Protein AF-A0A6M0J7P8-F1 (afdb_monomer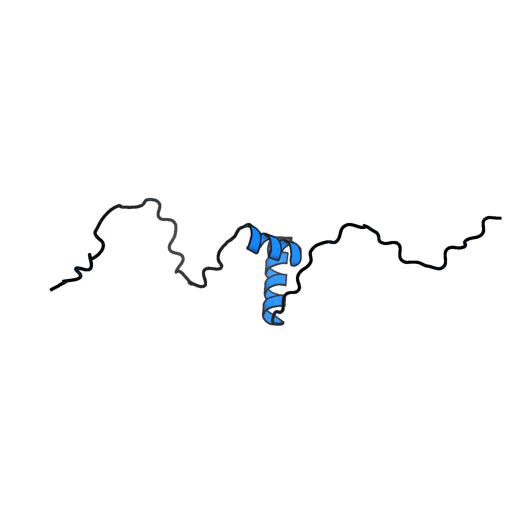_lite)

Secondary structure (DSSP, 8-state):
------------S-S-----------HHHHHHHHHHHHHTT--HHHHHHHHHHHT----------------PPP--PPPP------

Structure (mmCIF, N/CA/C/O backbone):
data_AF-A0A6M0J7P8-F1
#
_entry.id   AF-A0A6M0J7P8-F1
#
loop_
_atom_site.group_PDB
_atom_site.id
_atom_site.type_symbol
_atom_site.label_atom_id
_atom_site.label_alt_id
_atom_site.label_comp_id
_atom_site.label_asym_id
_atom_site.label_entity_id
_atom_site.label_seq_id
_atom_site.pdbx_PDB_ins_code
_atom_site.Cartn_x
_atom_site.Cartn_y
_atom_site.Cartn_z
_atom_site.occupancy
_atom_site.B_iso_or_equiv
_atom_site.auth_seq_id
_atom_site.auth_comp_id
_atom_site.auth_asym_id
_atom_site.auth_atom_id
_atom_site.pdbx_PDB_model_num
ATOM 1 N N . MET A 1 1 ? -15.802 -12.856 48.422 1.00 42.41 1 MET A N 1
ATOM 2 C CA . MET A 1 1 ? -15.395 -13.906 47.461 1.00 42.41 1 MET A CA 1
ATOM 3 C C . MET A 1 1 ? -16.024 -13.554 46.116 1.00 42.41 1 MET A C 1
ATOM 5 O O . MET A 1 1 ? -17.208 -13.789 45.929 1.00 42.41 1 MET A O 1
ATOM 9 N N . PHE A 1 2 ? -15.296 -12.849 45.244 1.00 57.16 2 PHE A N 1
ATOM 10 C CA . PHE A 1 2 ? -15.844 -12.349 43.976 1.00 57.16 2 PHE A CA 1
ATOM 11 C C . PHE A 1 2 ? -15.814 -13.464 42.925 1.00 57.16 2 PHE A C 1
ATOM 13 O O . PHE A 1 2 ? -14.738 -13.901 42.515 1.00 57.16 2 PHE A O 1
ATOM 20 N N . LYS A 1 3 ? -16.994 -13.953 42.525 1.00 61.59 3 LYS A N 1
ATOM 21 C CA . LYS A 1 3 ? -17.142 -14.888 41.405 1.00 61.59 3 LYS A CA 1
ATOM 22 C C . LYS A 1 3 ? -16.699 -14.197 40.115 1.00 61.59 3 LYS A C 1
ATOM 24 O O . LYS A 1 3 ? -17.241 -13.161 39.745 1.00 61.59 3 LYS A O 1
ATOM 29 N N . ARG A 1 4 ? -15.715 -14.782 39.433 1.00 58.91 4 ARG A N 1
ATOM 30 C CA . ARG A 1 4 ? -15.312 -14.396 38.076 1.00 58.91 4 ARG A CA 1
ATOM 31 C C . ARG A 1 4 ? -16.211 -15.131 37.074 1.00 58.91 4 ARG A C 1
ATOM 33 O O . ARG A 1 4 ? -15.764 -16.075 36.439 1.00 58.91 4 ARG A O 1
ATOM 40 N N . ASP A 1 5 ? -17.472 -14.716 36.960 1.00 56.00 5 ASP A N 1
ATOM 41 C CA . ASP A 1 5 ? -18.452 -15.274 36.002 1.00 56.00 5 ASP A CA 1
ATOM 42 C C . ASP A 1 5 ? -18.312 -14.655 34.597 1.00 56.00 5 ASP A C 1
ATOM 44 O O . ASP A 1 5 ? -19.288 -14.310 33.936 1.00 56.00 5 ASP A O 1
ATOM 48 N N . ILE A 1 6 ? -17.079 -14.487 34.114 1.00 64.19 6 ILE A N 1
ATOM 49 C CA . ILE A 1 6 ? -16.834 -13.997 32.754 1.00 64.19 6 ILE A CA 1
ATOM 50 C C . ILE A 1 6 ? -16.048 -15.072 32.014 1.00 64.19 6 ILE A C 1
ATOM 52 O O . ILE A 1 6 ? -14.822 -15.049 31.938 1.00 64.19 6 ILE A O 1
ATOM 56 N N . GLN A 1 7 ? -16.783 -16.060 31.502 1.00 61.34 7 GLN A N 1
ATOM 57 C CA . GLN A 1 7 ? -16.292 -16.982 30.482 1.00 61.34 7 GLN A CA 1
ATOM 58 C C . GLN A 1 7 ? -15.747 -16.137 29.329 1.00 61.34 7 GLN A C 1
ATOM 60 O O . GLN A 1 7 ? -16.475 -15.278 28.843 1.00 61.34 7 GLN A O 1
ATOM 65 N N . GLY A 1 8 ? -14.478 -16.332 28.956 1.00 64.88 8 GLY A N 1
ATOM 66 C CA . GLY A 1 8 ? -13.715 -15.467 28.050 1.00 64.88 8 GLY A CA 1
ATOM 67 C C . GLY A 1 8 ? -14.474 -15.076 26.784 1.00 64.88 8 GLY A C 1
ATOM 68 O O . GLY A 1 8 ? -14.409 -15.763 25.768 1.00 64.88 8 GLY A O 1
ATOM 69 N N . LYS A 1 9 ? -15.199 -13.960 26.851 1.00 66.50 9 LYS A N 1
ATOM 70 C CA . LYS A 1 9 ? -15.820 -13.328 25.698 1.00 66.50 9 LYS A CA 1
ATOM 71 C C . LYS A 1 9 ? -14.852 -12.268 25.216 1.00 66.50 9 LYS A C 1
ATOM 73 O O . LYS A 1 9 ? -14.431 -11.408 25.989 1.00 66.50 9 LYS A O 1
ATOM 78 N N . PHE A 1 10 ? -14.494 -12.352 23.942 1.00 66.81 10 PHE A N 1
ATOM 79 C CA . PHE A 1 10 ? -13.823 -11.263 23.254 1.00 66.81 10 PHE A CA 1
ATOM 80 C C . PHE A 1 10 ? -14.761 -10.056 23.300 1.00 66.81 10 PHE A C 1
ATOM 82 O O . PHE A 1 10 ? -15.796 -10.043 22.639 1.00 66.81 10 PHE A O 1
ATOM 89 N N . ALA A 1 11 ? -14.445 -9.082 24.151 1.00 66.19 11 ALA A N 1
ATOM 90 C CA . ALA A 1 11 ? -15.117 -7.796 24.120 1.00 66.19 11 ALA A CA 1
ATOM 91 C C . ALA A 1 11 ? -14.691 -7.087 22.830 1.00 66.19 11 ALA A C 1
ATOM 93 O O . ALA A 1 11 ? -13.492 -6.983 22.551 1.00 66.19 11 ALA A O 1
ATOM 94 N N . LEU A 1 12 ? -15.661 -6.626 22.039 1.00 63.25 12 LEU A N 1
ATOM 95 C CA . LEU A 1 12 ? -15.392 -5.715 20.931 1.00 63.25 12 LEU A CA 1
ATOM 96 C C . LEU A 1 12 ? -14.659 -4.498 21.503 1.00 63.25 12 LEU A C 1
ATOM 98 O O . LEU A 1 12 ? -15.165 -3.809 22.384 1.00 63.25 12 LEU A O 1
ATOM 102 N N . LYS A 1 13 ? -13.417 -4.289 21.053 1.00 68.69 13 LYS A N 1
ATOM 103 C CA . LYS A 1 13 ? -12.555 -3.207 21.549 1.00 68.69 13 LYS A CA 1
ATOM 104 C C . LYS A 1 13 ? -13.061 -1.831 21.096 1.00 68.69 13 LYS A C 1
ATOM 106 O O . LYS A 1 13 ? -12.683 -0.831 21.697 1.00 68.69 13 LYS A O 1
ATOM 111 N N . ASN A 1 14 ? -13.885 -1.796 20.048 1.00 62.66 14 ASN A N 1
ATOM 112 C CA . ASN A 1 14 ? -14.593 -0.619 19.567 1.00 62.66 14 ASN A CA 1
ATOM 113 C C . ASN A 1 14 ? -15.827 -1.055 18.743 1.00 62.66 14 ASN A C 1
ATOM 115 O O . ASN A 1 14 ? -15.736 -2.069 18.050 1.00 62.66 14 ASN A O 1
ATOM 119 N N . ASP A 1 15 ? -16.937 -0.313 18.823 1.00 64.50 15 ASP A N 1
ATOM 120 C CA . ASP A 1 15 ? -18.176 -0.543 18.042 1.00 64.50 15 ASP A CA 1
ATOM 121 C C . ASP A 1 15 ? -18.144 0.158 16.668 1.00 64.50 15 ASP A C 1
ATOM 123 O O . ASP A 1 15 ? -19.022 -0.045 15.827 1.00 64.50 15 ASP A O 1
ATOM 127 N N . ASP A 1 16 ? -17.105 0.958 16.411 1.00 71.50 16 ASP A N 1
ATOM 128 C CA . ASP A 1 16 ? -16.898 1.608 15.121 1.00 71.50 16 ASP A CA 1
ATOM 129 C C . ASP A 1 16 ? -16.460 0.587 14.065 1.00 71.50 16 ASP A C 1
ATOM 131 O O . ASP A 1 16 ? -15.321 0.100 14.051 1.00 71.50 16 ASP A O 1
ATOM 135 N N . TYR A 1 17 ? -17.357 0.289 13.128 1.00 65.94 17 TYR A N 1
ATOM 136 C CA . TYR A 1 17 ? -17.011 -0.458 11.926 1.00 65.94 17 TYR A CA 1
ATOM 137 C C . TYR A 1 17 ? -15.999 0.345 11.105 1.00 65.94 17 TYR A C 1
ATOM 139 O O . TYR A 1 17 ? -16.331 1.349 10.477 1.00 65.94 17 TYR A O 1
ATOM 147 N N . ARG A 1 18 ? -14.744 -0.110 11.079 1.00 68.56 18 ARG A N 1
ATOM 148 C CA . ARG A 1 18 ? -13.745 0.440 10.162 1.00 68.56 18 ARG A CA 1
ATOM 149 C C . ARG A 1 18 ? -14.051 -0.066 8.760 1.00 68.56 18 ARG A C 1
ATOM 151 O O . ARG A 1 18 ? -13.966 -1.269 8.513 1.00 68.56 18 ARG A O 1
ATOM 158 N N . GLU A 1 19 ? -14.364 0.838 7.837 1.00 75.00 19 GLU A N 1
ATOM 159 C CA . GLU A 1 19 ? -14.440 0.479 6.424 1.00 75.00 19 GLU A CA 1
ATOM 160 C C . GLU A 1 19 ? -13.068 -0.016 5.961 1.00 75.00 19 GLU A C 1
ATOM 162 O O . GLU A 1 19 ? -12.091 0.730 5.896 1.00 75.00 19 GLU A O 1
ATOM 167 N N . VAL A 1 20 ? -12.983 -1.314 5.683 1.00 80.06 20 VAL A N 1
ATOM 168 C CA . VAL A 1 20 ? -11.786 -1.960 5.150 1.00 80.06 20 VAL A CA 1
ATOM 169 C C . VAL A 1 20 ? -12.087 -2.509 3.766 1.00 80.06 20 VAL A C 1
ATOM 171 O O . VAL A 1 20 ? -13.184 -2.997 3.492 1.00 80.06 20 VAL A O 1
ATOM 174 N N . ARG A 1 21 ? -11.099 -2.434 2.876 1.00 82.75 21 ARG A N 1
ATOM 175 C CA . ARG A 1 21 ? -11.154 -3.018 1.534 1.00 82.75 21 ARG A CA 1
ATOM 176 C C . ARG A 1 21 ? -10.030 -4.032 1.384 1.00 82.75 21 ARG A C 1
ATOM 178 O O . ARG A 1 21 ? -8.948 -3.852 1.939 1.00 82.75 21 ARG A O 1
ATOM 185 N N . SER A 1 22 ? -10.291 -5.099 0.638 1.00 88.19 22 SER A N 1
ATOM 186 C CA . SER A 1 22 ? -9.269 -6.061 0.236 1.00 88.19 22 SER A CA 1
ATOM 187 C C . SER A 1 22 ? -8.732 -5.704 -1.149 1.00 88.19 22 SER A C 1
ATOM 189 O O . SER A 1 22 ? -9.481 -5.315 -2.043 1.00 88.19 22 SER A O 1
ATOM 191 N N . LEU A 1 23 ? -7.419 -5.838 -1.322 1.00 89.12 23 LEU A N 1
ATOM 192 C CA . LEU A 1 23 ? -6.717 -5.648 -2.589 1.00 89.12 23 LEU A CA 1
ATOM 193 C C . LEU A 1 23 ? -6.058 -6.973 -2.970 1.00 89.12 23 LEU A C 1
ATOM 195 O O . LEU A 1 23 ? -5.481 -7.648 -2.118 1.00 89.12 23 LEU A O 1
ATOM 199 N N . ARG A 1 24 ? -6.155 -7.356 -4.245 1.00 94.12 24 ARG A N 1
ATOM 200 C CA . ARG A 1 24 ? -5.440 -8.514 -4.795 1.00 94.12 24 ARG A CA 1
ATOM 201 C C . ARG A 1 2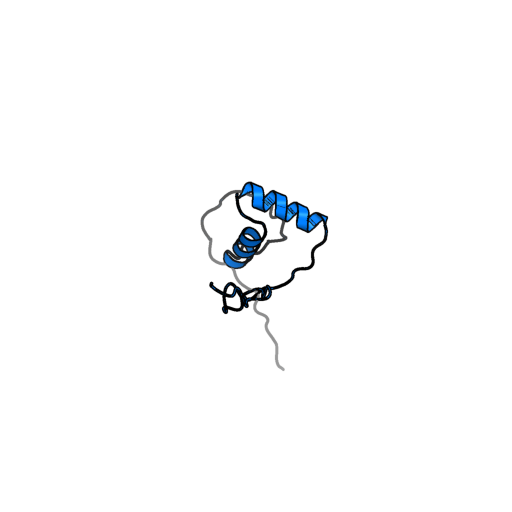4 ? -4.246 -8.016 -5.588 1.00 94.12 24 ARG A C 1
ATOM 203 O O . ARG A 1 24 ? -4.408 -7.181 -6.471 1.00 94.12 24 ARG A O 1
ATOM 210 N N . LEU A 1 25 ? -3.074 -8.534 -5.258 1.00 94.31 25 LEU A N 1
ATOM 211 C CA . LEU A 1 25 ? -1.796 -8.147 -5.840 1.00 94.31 25 LEU A CA 1
ATOM 212 C C . LEU A 1 25 ? -0.997 -9.415 -6.134 1.00 94.31 25 LEU A C 1
ATOM 214 O O . LEU A 1 25 ? -1.240 -10.454 -5.519 1.00 94.31 25 LEU A O 1
ATOM 218 N N . THR A 1 26 ? -0.047 -9.327 -7.059 1.00 97.94 26 THR A N 1
ATOM 219 C CA . THR A 1 26 ? 0.986 -10.357 -7.187 1.00 97.94 26 THR A CA 1
ATOM 220 C C . THR A 1 26 ? 2.000 -10.212 -6.053 1.00 97.94 26 THR A C 1
ATOM 222 O O . THR A 1 26 ? 2.132 -9.137 -5.454 1.00 97.94 26 THR A O 1
ATOM 225 N N . ASP A 1 27 ? 2.749 -11.279 -5.784 1.00 97.88 27 ASP A N 1
ATOM 226 C CA . ASP A 1 27 ? 3.792 -11.275 -4.753 1.00 97.88 27 ASP A CA 1
ATOM 227 C C . ASP A 1 27 ? 4.854 -10.201 -5.024 1.00 97.88 27 ASP A C 1
ATOM 229 O O . ASP A 1 27 ? 5.254 -9.467 -4.115 1.00 97.88 27 ASP A O 1
ATOM 233 N N . ASP A 1 28 ? 5.251 -10.044 -6.290 1.00 97.88 28 ASP A N 1
ATOM 234 C CA . ASP A 1 28 ? 6.229 -9.039 -6.709 1.00 97.88 28 ASP A CA 1
ATOM 235 C C . ASP A 1 28 ? 5.735 -7.615 -6.440 1.00 97.88 28 ASP A C 1
ATOM 237 O O . ASP A 1 28 ? 6.470 -6.786 -5.896 1.00 97.88 28 ASP A O 1
ATOM 241 N N . THR A 1 29 ? 4.470 -7.327 -6.758 1.00 96.62 29 THR A N 1
ATOM 242 C CA . THR A 1 29 ? 3.875 -6.015 -6.480 1.00 96.62 29 THR A CA 1
ATOM 243 C C . THR A 1 29 ? 3.783 -5.759 -4.978 1.00 96.62 29 THR A C 1
ATOM 245 O O . THR A 1 29 ? 4.108 -4.663 -4.522 1.00 96.62 29 THR A O 1
ATOM 248 N N . TRP A 1 30 ? 3.398 -6.763 -4.186 1.00 95.94 30 TRP A N 1
ATOM 249 C CA . TRP A 1 30 ? 3.339 -6.629 -2.730 1.00 95.94 30 TRP A CA 1
ATOM 250 C C . TRP A 1 30 ? 4.715 -6.346 -2.115 1.00 95.94 30 TRP A C 1
ATOM 252 O O . TRP A 1 30 ? 4.845 -5.496 -1.228 1.00 95.94 30 TRP A O 1
ATOM 262 N N . LYS A 1 31 ? 5.763 -6.996 -2.631 1.00 97.19 31 LYS A N 1
ATOM 263 C CA .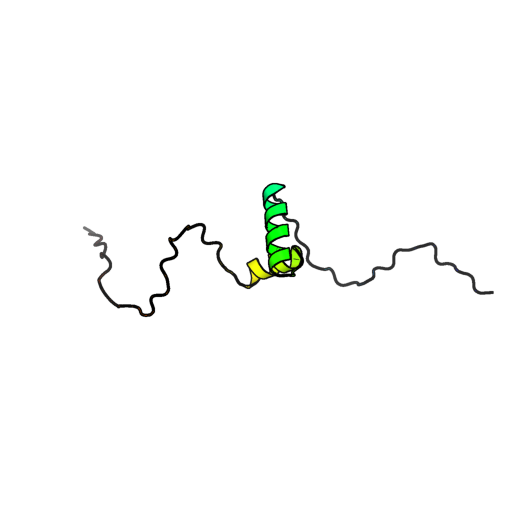 LYS A 1 31 ? 7.149 -6.750 -2.225 1.00 97.19 31 LYS A CA 1
ATOM 264 C C . LYS A 1 31 ? 7.610 -5.338 -2.586 1.00 97.19 31 LYS A C 1
ATOM 266 O O . LYS A 1 31 ? 8.198 -4.667 -1.740 1.00 97.19 31 LYS A O 1
ATOM 271 N N . ALA A 1 32 ? 7.316 -4.875 -3.801 1.00 96.38 32 ALA A N 1
ATOM 272 C CA . ALA A 1 32 ? 7.665 -3.528 -4.250 1.00 96.38 32 ALA A CA 1
ATOM 273 C C . ALA A 1 32 ? 7.016 -2.441 -3.376 1.00 96.38 32 ALA A C 1
ATOM 275 O O . ALA A 1 32 ? 7.691 -1.502 -2.960 1.00 96.38 32 ALA A O 1
ATOM 276 N N . ILE A 1 33 ? 5.737 -2.613 -3.022 1.00 95.88 33 ILE A N 1
ATOM 277 C CA . ILE A 1 33 ? 5.027 -1.727 -2.085 1.00 95.88 33 ILE A CA 1
ATOM 278 C C . ILE A 1 33 ? 5.706 -1.726 -0.714 1.00 95.88 33 ILE A C 1
ATOM 280 O O . ILE A 1 33 ? 5.850 -0.668 -0.109 1.00 95.88 33 ILE A O 1
ATOM 284 N N . GLY A 1 34 ? 6.145 -2.894 -0.231 1.00 96.12 34 GLY A N 1
ATOM 285 C CA . GLY A 1 34 ? 6.901 -3.012 1.015 1.00 96.12 34 GLY A CA 1
ATOM 286 C C . GLY A 1 34 ? 8.147 -2.133 1.025 1.00 96.12 34 GLY A C 1
ATOM 287 O O . GLY A 1 34 ? 8.266 -1.262 1.882 1.00 96.12 34 GLY A O 1
ATOM 288 N N . ILE A 1 35 ? 9.010 -2.306 0.024 1.00 96.44 35 ILE A N 1
ATOM 289 C CA . ILE A 1 35 ? 10.256 -1.539 -0.110 1.00 96.44 35 ILE A CA 1
ATOM 290 C C . ILE A 1 35 ? 9.959 -0.038 -0.189 1.00 96.44 35 ILE A C 1
ATOM 292 O O . ILE A 1 35 ? 10.557 0.745 0.542 1.00 96.44 35 ILE A O 1
ATOM 296 N N . ALA A 1 36 ? 9.002 0.363 -1.032 1.00 94.62 36 ALA A N 1
ATOM 297 C CA . ALA A 1 36 ? 8.637 1.767 -1.173 1.00 94.62 36 ALA A CA 1
ATOM 298 C C . ALA A 1 36 ? 8.148 2.355 0.159 1.00 94.62 36 ALA A C 1
ATOM 300 O O . ALA A 1 36 ? 8.646 3.393 0.581 1.00 94.62 36 ALA A O 1
ATOM 301 N N . SER A 1 37 ? 7.240 1.669 0.860 1.00 95.38 37 SER A N 1
ATOM 302 C CA . SER A 1 37 ? 6.722 2.136 2.151 1.00 95.38 37 SER A CA 1
ATOM 303 C C . SER A 1 37 ? 7.824 2.312 3.201 1.00 95.38 37 SER A C 1
ATOM 305 O O . SER A 1 37 ? 7.837 3.322 3.903 1.00 95.38 37 SER A O 1
ATOM 307 N N . GLU A 1 38 ? 8.803 1.403 3.240 1.00 96.44 38 GLU A N 1
ATOM 308 C CA . GLU A 1 38 ? 9.957 1.484 4.140 1.00 96.44 38 GLU A CA 1
ATOM 309 C C . GLU A 1 38 ? 10.846 2.697 3.831 1.00 96.44 38 GLU A C 1
ATOM 311 O O . GLU A 1 38 ? 11.264 3.389 4.758 1.00 96.44 38 GLU A O 1
ATOM 316 N N . CYS A 1 39 ? 11.071 3.026 2.551 1.00 94.31 39 CYS A N 1
ATOM 317 C CA . CYS A 1 39 ? 11.819 4.227 2.155 1.00 94.31 39 CYS A CA 1
ATOM 318 C C . CYS A 1 39 ? 11.167 5.532 2.639 1.00 94.31 39 CYS A C 1
ATOM 320 O O . CYS A 1 39 ? 11.872 6.507 2.889 1.00 94.31 39 CYS A O 1
ATOM 322 N N . PHE A 1 40 ? 9.841 5.549 2.787 1.00 88.75 40 PHE A N 1
ATOM 323 C CA . PHE A 1 40 ? 9.091 6.688 3.327 1.00 88.75 40 PHE A CA 1
ATOM 324 C C . PHE A 1 40 ? 8.853 6.596 4.843 1.00 88.75 40 PHE A C 1
ATOM 326 O O . PHE A 1 40 ? 8.228 7.489 5.412 1.00 88.75 40 PHE A O 1
ATOM 333 N N . GLY A 1 41 ? 9.324 5.536 5.511 1.00 94.31 41 GLY A N 1
ATOM 334 C CA . GLY A 1 41 ? 9.064 5.297 6.933 1.00 94.31 41 GLY A CA 1
ATOM 335 C C . GLY A 1 41 ? 7.581 5.067 7.259 1.00 94.31 41 GLY A C 1
ATOM 336 O O . GLY A 1 41 ? 7.156 5.311 8.386 1.00 94.31 41 GLY A O 1
ATOM 337 N N . LEU A 1 42 ? 6.787 4.630 6.279 1.00 93.19 42 LEU A N 1
ATOM 338 C CA . LEU A 1 42 ? 5.350 4.393 6.402 1.00 93.19 42 LEU A CA 1
ATOM 339 C C . LEU A 1 42 ? 5.044 2.898 6.481 1.00 93.19 42 LEU A C 1
ATOM 341 O O . LEU A 1 42 ? 5.784 2.056 5.971 1.00 93.19 42 LEU A O 1
ATOM 345 N N . THR A 1 43 ? 3.893 2.551 7.061 1.00 95.19 43 THR A N 1
ATOM 346 C CA . THR A 1 43 ? 3.357 1.201 6.874 1.00 95.19 43 THR A CA 1
ATOM 347 C C . THR A 1 43 ? 2.853 1.041 5.440 1.00 95.19 43 THR A C 1
ATOM 349 O O . THR A 1 43 ? 2.461 2.013 4.794 1.00 95.19 43 THR A O 1
ATOM 352 N N . ARG A 1 44 ? 2.789 -0.196 4.932 1.00 94.69 44 ARG A N 1
ATOM 353 C CA . ARG A 1 44 ? 2.215 -0.466 3.598 1.00 94.69 44 ARG A CA 1
ATOM 354 C C . ARG A 1 44 ? 0.794 0.086 3.450 1.00 94.69 44 ARG A C 1
ATOM 356 O O . ARG A 1 44 ? 0.445 0.573 2.383 1.00 94.69 44 ARG A O 1
ATOM 363 N N . ALA A 1 45 ? -0.015 0.006 4.510 1.00 92.50 45 ALA A N 1
ATOM 364 C CA . ALA A 1 45 ? -1.384 0.513 4.500 1.00 92.50 45 ALA A CA 1
ATOM 365 C C . ALA A 1 45 ? -1.412 2.044 4.405 1.00 92.50 45 ALA A C 1
ATOM 367 O O . ALA A 1 45 ? -2.118 2.584 3.559 1.00 92.50 45 ALA A O 1
ATOM 368 N N . ASP A 1 46 ? -0.598 2.733 5.207 1.00 91.88 46 ASP A N 1
ATOM 369 C CA . ASP A 1 46 ? -0.514 4.197 5.171 1.00 91.88 46 ASP A CA 1
ATOM 370 C C . ASP A 1 46 ? 0.059 4.693 3.845 1.00 91.88 46 ASP A C 1
ATOM 372 O O . ASP A 1 46 ? -0.385 5.706 3.314 1.00 91.88 46 ASP A O 1
ATOM 376 N N . TYR A 1 47 ? 1.004 3.950 3.273 1.00 92.94 47 TYR A N 1
ATOM 377 C CA . TYR A 1 47 ? 1.554 4.237 1.958 1.00 92.94 47 TYR A CA 1
ATOM 378 C C . TYR A 1 47 ? 0.499 4.096 0.848 1.00 92.94 47 TYR A C 1
ATOM 380 O O . TYR A 1 47 ? 0.394 4.973 -0.006 1.00 92.94 47 TYR A O 1
ATOM 388 N N . LEU A 1 48 ? -0.335 3.050 0.884 1.00 91.88 48 LEU A N 1
ATOM 389 C CA . LEU A 1 48 ? -1.455 2.889 -0.054 1.00 91.88 48 LEU A CA 1
ATOM 390 C C . LEU A 1 48 ? -2.480 4.025 0.074 1.00 91.88 48 LEU A C 1
ATOM 392 O O . LEU A 1 48 ? -2.905 4.583 -0.935 1.00 91.88 48 LEU A O 1
ATOM 396 N N . GLU A 1 49 ? -2.837 4.410 1.300 1.00 90.38 49 GLU A N 1
ATOM 397 C CA . GLU A 1 49 ? -3.703 5.566 1.560 1.00 90.38 49 GLU A CA 1
ATOM 398 C C . GLU A 1 49 ? -3.082 6.866 1.039 1.00 90.38 49 GLU A C 1
ATOM 400 O O . GLU A 1 49 ? -3.774 7.694 0.452 1.00 90.38 49 GLU A O 1
ATOM 405 N N . HIS A 1 50 ? -1.772 7.042 1.218 1.00 89.00 50 HIS A N 1
ATOM 406 C CA . HIS A 1 50 ? -1.037 8.208 0.743 1.00 89.00 50 HIS A CA 1
ATOM 407 C C . HIS A 1 50 ? -1.073 8.310 -0.786 1.00 89.00 50 HIS A C 1
ATOM 409 O O . HIS A 1 50 ? -1.407 9.369 -1.312 1.00 89.00 50 HIS A O 1
ATOM 415 N N . ILE A 1 51 ? -0.807 7.212 -1.504 1.00 87.81 51 ILE A N 1
ATOM 416 C CA . ILE A 1 51 ? -0.882 7.173 -2.974 1.00 87.81 51 ILE A CA 1
ATOM 417 C C . ILE A 1 51 ? -2.274 7.599 -3.459 1.00 87.81 51 ILE A C 1
ATOM 419 O O . ILE A 1 51 ? -2.391 8.450 -4.338 1.00 87.81 51 ILE A O 1
ATOM 423 N N . VAL A 1 52 ? -3.334 7.037 -2.869 1.00 85.44 52 VAL A N 1
ATOM 424 C CA . VAL A 1 52 ? -4.719 7.324 -3.277 1.00 85.44 52 VAL A CA 1
ATOM 425 C C . VAL A 1 52 ? -5.115 8.765 -2.945 1.00 85.44 52 VAL A C 1
ATOM 427 O O . VAL A 1 52 ? -5.719 9.441 -3.774 1.00 85.44 52 VAL A O 1
ATOM 430 N N . LYS A 1 53 ? -4.761 9.264 -1.753 1.00 86.44 53 LYS A N 1
ATOM 431 C CA . LYS A 1 53 ? -5.118 10.619 -1.298 1.00 86.44 53 LYS A CA 1
ATOM 432 C C . LYS A 1 53 ? -4.398 11.715 -2.062 1.00 86.44 53 LYS A C 1
ATOM 434 O O . LYS A 1 53 ? -5.002 12.737 -2.369 1.00 86.44 53 LYS A O 1
ATOM 439 N N . HIS A 1 54 ? -3.114 11.522 -2.339 1.00 81.00 54 HIS A N 1
ATOM 440 C CA . HIS A 1 54 ? -2.308 12.532 -3.015 1.00 81.00 54 HIS A CA 1
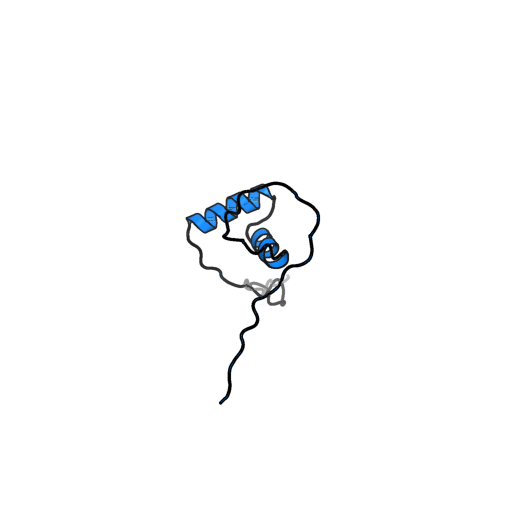ATOM 441 C C . HIS A 1 54 ? -2.439 12.482 -4.531 1.00 81.00 54 HIS A C 1
ATOM 443 O O . HIS A 1 54 ? -1.911 13.368 -5.196 1.00 81.00 54 HIS A O 1
ATOM 449 N N . ASN A 1 55 ? -3.189 11.504 -5.056 1.00 62.94 55 ASN A N 1
ATOM 450 C CA . ASN A 1 55 ? -3.614 11.422 -6.447 1.00 62.94 55 ASN A CA 1
ATOM 451 C C . ASN A 1 55 ? -2.476 11.754 -7.421 1.00 62.94 55 ASN A C 1
ATOM 453 O O . ASN A 1 55 ? -2.673 12.409 -8.447 1.00 62.94 55 ASN A O 1
ATOM 457 N N . THR A 1 56 ? -1.267 11.289 -7.096 1.00 56.59 56 THR A N 1
ATOM 458 C CA . THR A 1 56 ? -0.241 11.069 -8.095 1.00 56.59 56 THR A CA 1
ATOM 459 C C . THR A 1 56 ? -0.810 9.962 -8.952 1.00 56.59 56 THR A C 1
ATOM 461 O O . THR A 1 56 ? -0.639 8.782 -8.657 1.00 56.59 56 THR A O 1
ATOM 464 N N . LEU A 1 57 ? -1.566 10.345 -9.987 1.00 53.94 57 LEU A N 1
ATOM 465 C CA . LEU A 1 57 ? -1.802 9.473 -11.123 1.00 53.94 57 LEU A CA 1
ATOM 466 C C . LEU A 1 57 ? -0.460 8.784 -11.367 1.00 53.94 57 LEU A C 1
ATOM 468 O O . LEU A 1 57 ? 0.526 9.494 -11.597 1.00 53.94 57 LEU A O 1
ATOM 472 N N . PRO A 1 58 ? -0.366 7.450 -11.243 1.00 50.00 58 PRO A N 1
ATOM 473 C CA . PRO A 1 58 ? 0.820 6.769 -11.693 1.00 50.00 58 PRO A CA 1
ATOM 474 C C . PRO A 1 58 ? 0.785 6.968 -13.201 1.00 50.00 58 PRO A C 1
ATOM 476 O O . PRO A 1 58 ? 0.103 6.242 -13.924 1.00 50.00 58 PRO A O 1
ATOM 479 N N . SER A 1 59 ? 1.416 8.040 -13.677 1.00 49.66 59 SER A N 1
ATOM 480 C CA . SER A 1 59 ? 1.630 8.234 -15.088 1.00 49.66 59 SER A CA 1
ATOM 481 C C . SER A 1 59 ? 2.518 7.069 -15.497 1.00 49.66 59 SER A C 1
ATOM 483 O O . SER A 1 59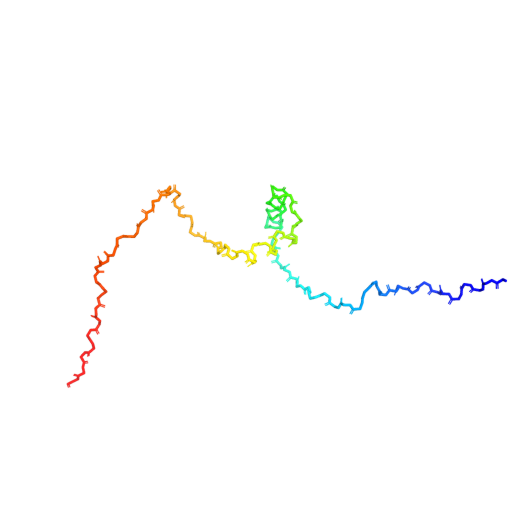 ? 3.705 6.991 -15.208 1.00 49.66 59 SER A O 1
ATOM 485 N N . ILE A 1 60 ? 1.893 6.107 -16.165 1.00 49.19 60 ILE A N 1
ATOM 486 C CA . ILE A 1 60 ? 2.555 4.976 -16.821 1.00 49.19 60 ILE A CA 1
ATOM 487 C C . ILE A 1 60 ? 3.433 5.485 -17.981 1.00 49.19 60 ILE A C 1
ATOM 489 O O . ILE A 1 60 ? 4.177 4.736 -18.610 1.00 49.19 60 ILE A O 1
ATOM 493 N N . ILE A 1 61 ? 3.372 6.785 -18.273 1.00 44.91 61 ILE A N 1
ATOM 494 C CA . ILE A 1 61 ? 4.298 7.445 -19.167 1.00 44.91 61 ILE A CA 1
ATOM 495 C C . ILE A 1 61 ? 5.618 7.580 -18.412 1.00 44.91 61 ILE A C 1
ATOM 497 O O . ILE A 1 61 ? 5.806 8.483 -17.599 1.00 44.91 61 ILE A O 1
ATOM 501 N N . ARG A 1 62 ? 6.554 6.688 -18.745 1.00 46.19 62 ARG A N 1
ATOM 502 C CA . ARG A 1 62 ? 7.993 6.963 -18.737 1.00 46.19 62 ARG A CA 1
ATOM 503 C C . ARG A 1 62 ? 8.241 8.198 -19.615 1.00 46.19 62 ARG A C 1
ATOM 505 O O . ARG A 1 62 ? 8.685 8.083 -20.751 1.00 46.19 62 ARG A O 1
ATOM 512 N N . GLY A 1 63 ? 7.863 9.370 -19.120 1.00 45.16 63 GLY A N 1
ATOM 513 C CA . GLY A 1 63 ? 8.280 10.642 -19.668 1.00 45.16 63 GLY A CA 1
ATOM 514 C C . GLY A 1 63 ? 9.740 10.768 -19.301 1.00 45.16 63 GLY A C 1
ATOM 515 O O . GLY A 1 63 ? 10.088 10.674 -18.123 1.00 45.16 63 GLY A O 1
ATOM 516 N N . ASN A 1 64 ? 10.599 10.892 -20.308 1.00 43.00 64 ASN A N 1
ATOM 517 C CA . ASN A 1 64 ? 11.967 11.321 -20.088 1.00 43.00 64 ASN A CA 1
ATOM 518 C C . ASN A 1 64 ? 11.914 12.531 -19.154 1.00 43.00 64 ASN A C 1
ATOM 520 O O . ASN A 1 64 ? 11.203 13.498 -19.424 1.00 43.00 64 ASN A O 1
ATOM 524 N N . SER A 1 65 ? 12.587 12.413 -18.012 1.00 47.94 65 SER A N 1
ATOM 525 C CA . SER A 1 65 ? 12.738 13.505 -17.067 1.00 47.94 65 SER A CA 1
ATOM 526 C C . SER A 1 65 ? 13.644 14.541 -17.720 1.00 47.94 65 SER A C 1
ATOM 528 O O . SER A 1 65 ? 14.855 14.548 -17.527 1.00 47.94 65 SER A O 1
ATOM 530 N N . GLU A 1 66 ? 13.051 15.388 -18.547 1.00 47.16 66 GLU A N 1
ATOM 531 C CA . GLU A 1 66 ? 13.619 16.676 -18.887 1.00 47.16 66 GLU A CA 1
ATOM 532 C C . GLU A 1 66 ? 13.028 17.654 -17.883 1.00 47.16 66 GLU A C 1
ATOM 534 O O . GLU A 1 66 ? 11.869 18.053 -17.945 1.00 47.16 66 GLU A O 1
ATOM 539 N N . PHE A 1 67 ? 13.824 17.838 -16.832 1.00 46.47 67 PHE A N 1
ATOM 540 C CA . PHE A 1 67 ? 13.987 19.063 -16.064 1.00 46.47 67 PHE A CA 1
ATOM 541 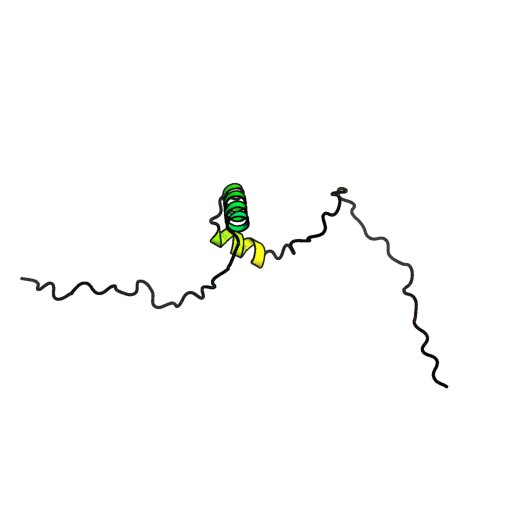C C . PHE A 1 67 ? 12.987 20.184 -16.372 1.00 46.47 67 PHE A C 1
ATOM 543 O O . PHE A 1 67 ? 12.968 20.718 -17.475 1.00 46.47 67 PHE A O 1
ATOM 550 N N . LEU A 1 68 ? 12.261 20.584 -15.323 1.00 52.97 68 LEU A N 1
ATOM 551 C CA . LEU A 1 68 ? 11.922 21.973 -14.995 1.00 52.97 68 LEU A CA 1
ATOM 552 C C . LEU A 1 68 ? 12.013 22.953 -16.178 1.00 52.97 68 LEU A C 1
ATOM 554 O O . LEU A 1 68 ? 13.068 23.535 -16.425 1.00 52.97 68 LEU A O 1
ATOM 558 N N . ALA A 1 69 ? 10.893 23.189 -16.853 1.00 33.84 69 ALA A N 1
ATOM 559 C CA . ALA A 1 69 ? 10.725 24.391 -17.652 1.00 33.84 69 ALA A CA 1
ATOM 560 C C . ALA A 1 69 ? 9.412 25.052 -17.241 1.00 33.84 69 ALA A C 1
ATOM 562 O O . ALA A 1 69 ? 8.319 24.584 -17.561 1.00 33.84 69 ALA A O 1
ATOM 563 N N . ASP A 1 70 ? 9.564 26.114 -16.457 1.00 53.91 70 ASP A N 1
ATOM 564 C CA . ASP A 1 70 ? 8.536 27.103 -16.195 1.00 53.91 70 ASP A CA 1
ATOM 565 C C . ASP A 1 70 ? 7.992 27.693 -17.508 1.00 53.91 70 ASP A C 1
ATOM 567 O O . ASP A 1 70 ? 8.740 27.942 -18.457 1.00 53.91 70 ASP A O 1
ATOM 571 N N . THR A 1 71 ? 6.717 28.088 -17.448 1.00 49.41 71 THR A N 1
ATOM 572 C CA . THR A 1 71 ? 5.980 29.016 -18.338 1.00 49.41 71 THR A CA 1
ATOM 573 C C . THR A 1 71 ? 5.236 28.408 -19.544 1.00 49.41 71 THR A C 1
ATOM 575 O O . THR A 1 71 ? 5.834 27.695 -20.348 1.00 49.41 71 THR A O 1
ATOM 578 N N . PRO A 1 72 ? 3.940 28.743 -19.742 1.00 48.16 72 PRO A N 1
ATOM 579 C CA . PRO A 1 72 ? 3.210 28.406 -20.959 1.00 48.16 72 PRO A CA 1
ATOM 580 C C . PRO A 1 72 ? 3.382 29.503 -22.024 1.00 48.16 72 PRO A C 1
ATOM 582 O O . PRO A 1 72 ? 3.204 30.680 -21.706 1.00 48.16 72 PRO A O 1
ATOM 585 N N . PRO A 1 73 ? 3.622 29.161 -23.300 1.00 44.94 73 PRO A N 1
ATOM 586 C CA . PRO A 1 73 ? 3.215 29.999 -24.404 1.00 44.94 73 PRO A CA 1
ATOM 587 C C . PRO A 1 73 ? 1.876 29.506 -24.952 1.00 44.94 73 PRO A C 1
ATOM 589 O O . PRO A 1 73 ? 1.682 28.359 -25.351 1.00 44.94 73 PRO A O 1
ATOM 592 N N . GLU A 1 74 ? 0.957 30.450 -24.900 1.00 53.28 74 GLU A N 1
ATOM 593 C CA . GLU A 1 74 ? -0.330 30.537 -25.556 1.00 53.28 74 GLU A CA 1
ATOM 594 C C . GLU A 1 74 ? -0.227 30.310 -27.080 1.00 53.28 74 GLU A C 1
ATOM 596 O O . GLU A 1 74 ? 0.751 30.708 -27.712 1.00 53.28 74 GLU A O 1
ATOM 601 N N . THR A 1 75 ? -1.337 29.832 -27.654 1.00 56.19 75 THR A N 1
ATOM 602 C CA . THR A 1 75 ? -1.781 30.006 -29.057 1.00 56.19 75 THR A CA 1
ATOM 603 C C . THR A 1 75 ? -1.100 29.181 -30.159 1.00 56.19 75 THR A C 1
ATOM 605 O O . THR A 1 75 ? 0.067 29.370 -30.466 1.00 56.19 75 THR A O 1
ATOM 608 N N . GLU A 1 76 ? -1.872 28.275 -30.780 1.00 54.75 76 GLU A N 1
ATOM 609 C CA . GLU A 1 76 ? -2.212 28.223 -32.225 1.00 54.75 76 GLU A CA 1
ATOM 610 C C . GLU A 1 76 ? -3.153 27.003 -32.481 1.00 54.75 76 GLU A C 1
ATOM 612 O O . GLU A 1 76 ? -3.259 26.117 -31.626 1.00 54.75 76 GLU A O 1
ATOM 617 N N . PRO A 1 77 ? -3.962 26.982 -33.561 1.00 53.72 77 PRO A N 1
ATOM 618 C CA . PRO A 1 77 ? -5.405 26.797 -33.441 1.00 53.72 77 PRO A CA 1
ATOM 619 C C . PRO A 1 77 ? -5.865 25.352 -33.665 1.00 53.72 77 PRO A C 1
ATOM 621 O O . PRO A 1 77 ? -5.286 24.591 -34.439 1.00 53.72 77 PRO A O 1
ATOM 624 N N . GLN A 1 78 ? -6.970 24.979 -33.016 1.00 57.31 78 GLN A N 1
ATOM 625 C CA . GLN A 1 78 ? -7.613 23.685 -33.248 1.00 57.31 78 GLN A CA 1
ATOM 626 C C . GLN A 1 78 ? -8.215 23.609 -34.664 1.00 57.31 78 GLN A C 1
ATOM 628 O O . GLN A 1 78 ? -8.843 24.576 -35.108 1.00 57.31 78 GLN A O 1
ATOM 633 N N . PRO A 1 79 ? -8.107 22.467 -35.371 1.00 45.41 79 PRO A N 1
ATOM 634 C CA . PRO A 1 79 ? -8.786 22.299 -36.647 1.00 45.41 79 PRO A CA 1
ATOM 635 C C . PRO A 1 79 ? -10.301 22.193 -36.421 1.00 45.41 79 PRO A C 1
ATOM 637 O O . PRO A 1 79 ? -10.793 21.278 -35.762 1.00 45.41 79 PRO A O 1
ATOM 640 N N . SER A 1 80 ? -11.040 23.152 -36.979 1.00 53.19 80 SER A N 1
ATOM 641 C CA . SER A 1 80 ? -12.504 23.144 -37.022 1.00 53.19 80 SER A CA 1
ATOM 642 C C . SER A 1 80 ? -12.996 22.082 -38.004 1.00 53.19 80 SER A C 1
ATOM 644 O O . SER A 1 80 ? -12.572 22.054 -39.158 1.00 53.19 80 SER A O 1
ATOM 646 N N . ILE A 1 81 ? -13.911 21.220 -37.562 1.00 59.81 81 ILE A N 1
ATOM 647 C CA . ILE A 1 81 ? -14.594 20.259 -38.433 1.00 59.81 81 ILE A CA 1
ATOM 648 C C . ILE A 1 81 ? -15.801 20.975 -39.048 1.00 59.81 81 ILE A C 1
ATOM 650 O O . ILE A 1 81 ? -16.773 21.265 -38.355 1.00 59.81 81 ILE A O 1
ATOM 654 N N . THR A 1 82 ? -15.747 21.273 -40.347 1.00 55.44 82 THR A N 1
ATOM 655 C CA . THR A 1 82 ? -16.918 21.727 -41.110 1.00 55.44 82 THR A CA 1
ATOM 656 C C . THR A 1 82 ? -17.769 20.508 -41.457 1.00 55.44 82 THR A C 1
ATOM 658 O O . THR A 1 82 ? -17.372 19.687 -42.280 1.00 55.44 82 THR A O 1
ATOM 661 N N . LEU A 1 83 ? -18.934 20.370 -40.822 1.00 49.78 83 LEU A N 1
ATOM 662 C CA . LEU A 1 83 ? -19.974 19.454 -41.288 1.00 49.78 83 LEU A CA 1
ATOM 663 C C . LEU A 1 83 ? -20.841 20.199 -42.304 1.00 49.78 83 LEU A C 1
ATOM 665 O O . LEU A 1 83 ? -21.613 21.083 -41.937 1.00 49.78 83 LEU A O 1
ATOM 669 N N . SER A 1 84 ? -20.677 19.854 -43.580 1.00 48.62 84 SER A N 1
ATOM 670 C CA . SER A 1 84 ? -21.599 20.234 -44.648 1.00 48.62 84 SER A CA 1
ATOM 671 C C . SER A 1 84 ? -22.939 19.526 -44.429 1.00 48.62 84 SER A C 1
ATOM 673 O O . SER A 1 84 ? -22.972 18.301 -44.312 1.00 48.62 84 SER A O 1
ATOM 675 N N . LEU A 1 85 ? -24.025 20.293 -44.371 1.00 50.06 85 LEU A N 1
ATOM 676 C CA . LEU A 1 85 ? -25.399 19.824 -44.556 1.00 50.06 85 LEU A CA 1
ATOM 677 C C . LEU A 1 85 ? -25.893 20.405 -45.887 1.00 50.06 85 LEU A C 1
ATOM 679 O O . LEU A 1 85 ? -25.529 21.537 -46.207 1.00 50.06 85 LEU A O 1
ATOM 683 N N . ASP A 1 86 ? -26.626 19.575 -46.631 1.00 51.00 86 ASP A N 1
ATOM 684 C CA . ASP A 1 86 ? -27.047 19.705 -48.039 1.00 51.00 86 ASP A CA 1
ATOM 685 C C . ASP A 1 86 ? -27.500 21.096 -48.523 1.00 51.00 86 ASP A C 1
ATOM 687 O O . ASP A 1 86 ? -28.223 21.803 -47.780 1.00 51.00 86 ASP A O 1
#

Foldseek 3Di:
DDDPPCDDDDDPPDPDDDDDDDDDDDPVVVVVLVVVCVVVVHDSVVSVVVCVVVVPPVPPPPPPPDDDDDDDDDDDDDDDDDDDDD

Sequence (86 aa):
MFKRDIQGKFALKNDDYREVRSLRLTDDTWKAIGIASECFGLTRADYLEHIVKHNTLPSIIRGNSEFLADTPPETEPQPSITLSLD

Radius of gyration: 27.06 Å; chains: 1; bounding box: 41×48×96 Å

pLDDT: mean 70.4, std 19.63, range [33.84, 97.94]